Protein AF-E7GRC1-F1 (afdb_monomer_lite)

Secondary structure (DSSP, 8-state):
--------------------TT---SEEE-TTS-EEEEE-TTT-PEE-EETTEE-S-EEEEEEE--TTSTTTT-EEEEEEEHHHHHHHHTT-SSPPP--------

pLDDT: mean 83.43, std 22.07, range [35.53, 98.5]

Organism: Clostridium symbiosum (strain WAL-14163) (NCBI:txid742740)

Foldseek 3Di:
DDDDDDDDPPDPPPPPPPPDVPLPDQWDADPVRATDWGAAPPNRDIFDDDRSDGDAAKDWDWDADDPVDPCHRDTDTGMHHPVVVCVVQVPDPDHDDDDDDDDPD

Structure (mmCIF, N/CA/C/O backbone):
data_AF-E7GRC1-F1
#
_entry.id   AF-E7GRC1-F1
#
loop_
_atom_site.group_PDB
_atom_site.id
_atom_site.type_symbol
_atom_site.label_atom_id
_atom_site.label_alt_id
_atom_site.label_comp_id
_atom_site.label_asym_id
_atom_site.label_entity_id
_atom_site.label_seq_id
_atom_site.pdbx_PDB_ins_code
_atom_site.Cartn_x
_atom_site.Cartn_y
_atom_site.Cartn_z
_atom_site.occupancy
_atom_site.B_iso_or_equiv
_atom_site.auth_seq_id
_atom_site.auth_comp_id
_atom_site.auth_asym_id
_atom_site.auth_atom_id
_atom_site.pdbx_PDB_model_num
ATOM 1 N N . MET A 1 1 ? -15.226 -0.736 -47.869 1.00 41.16 1 MET A N 1
ATOM 2 C CA . MET A 1 1 ? -14.392 -1.837 -47.337 1.00 41.16 1 MET A CA 1
ATOM 3 C C . MET A 1 1 ? -13.345 -1.171 -46.461 1.00 41.16 1 MET A C 1
ATOM 5 O O . MET A 1 1 ? -12.639 -0.339 -46.998 1.00 41.16 1 MET A O 1
ATOM 9 N N . LEU A 1 2 ? -13.251 -1.309 -45.144 1.00 42.12 2 LEU A N 1
ATOM 10 C CA . LEU A 1 2 ? -13.713 -2.280 -44.148 1.00 42.12 2 LEU A CA 1
ATOM 11 C C . LEU A 1 2 ? -14.037 -1.468 -42.866 1.00 42.12 2 LEU A C 1
ATOM 13 O O 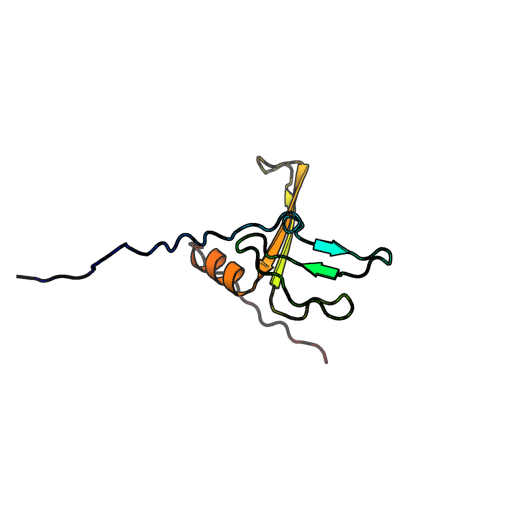. LEU A 1 2 ? -13.244 -0.625 -42.471 1.00 42.12 2 LEU A O 1
ATOM 17 N N . SER A 1 3 ? -15.294 -1.451 -42.403 1.00 35.53 3 SER A N 1
ATOM 18 C CA . SER A 1 3 ? -15.746 -2.085 -41.138 1.00 35.53 3 SER A CA 1
ATOM 19 C C . SER A 1 3 ? -14.957 -1.648 -39.890 1.00 35.53 3 SER A C 1
ATOM 21 O O . SER A 1 3 ? -13.839 -2.095 -39.685 1.00 35.53 3 SER A O 1
ATOM 23 N N . LYS A 1 4 ? -15.496 -0.704 -39.102 1.00 50.81 4 LYS A N 1
ATOM 24 C CA . LYS A 1 4 ? -16.187 -0.960 -37.813 1.00 50.81 4 LYS A CA 1
ATOM 25 C C . LYS A 1 4 ? -15.316 -1.698 -36.784 1.00 50.81 4 LYS A C 1
ATOM 27 O O . LYS A 1 4 ? -15.022 -2.859 -37.022 1.00 50.81 4 LYS A O 1
ATOM 32 N N . LEU A 1 5 ? -15.043 -1.026 -35.653 1.00 40.50 5 LEU A N 1
ATOM 33 C CA . LEU A 1 5 ? -14.792 -1.486 -34.262 1.00 40.50 5 LEU A CA 1
ATOM 34 C C . LEU A 1 5 ? -13.867 -0.418 -33.629 1.00 40.50 5 LEU A C 1
ATOM 36 O O . LEU A 1 5 ? -12.736 -0.278 -34.063 1.00 40.50 5 LEU A O 1
ATOM 40 N N . LEU A 1 6 ? -14.282 0.454 -32.708 1.00 40.97 6 LEU A N 1
ATOM 41 C CA . LEU A 1 6 ? -15.073 0.203 -31.506 1.00 40.97 6 LEU A CA 1
ATOM 42 C C . LEU A 1 6 ? -16.093 1.333 -31.229 1.00 40.97 6 LEU A C 1
ATOM 44 O O . LEU A 1 6 ? -15.781 2.507 -31.426 1.00 40.97 6 LEU A O 1
ATOM 48 N N . PRO A 1 7 ? -17.309 0.988 -30.772 1.00 40.12 7 PRO A N 1
ATOM 49 C CA . PRO A 1 7 ? -18.301 1.934 -30.275 1.00 40.12 7 PRO A CA 1
ATOM 50 C C . PRO A 1 7 ? -18.004 2.348 -28.823 1.00 40.12 7 PRO A C 1
ATOM 52 O O . PRO A 1 7 ? -17.561 1.526 -28.030 1.00 40.12 7 PRO A O 1
ATOM 55 N N . GLY A 1 8 ? -18.340 3.593 -28.479 1.00 39.22 8 GLY A N 1
ATOM 56 C CA . GLY A 1 8 ? -18.700 3.999 -27.118 1.00 39.22 8 GLY A CA 1
ATOM 57 C C . GLY A 1 8 ? -17.576 3.998 -26.081 1.00 39.22 8 GLY A C 1
ATOM 58 O O . GLY A 1 8 ? -17.450 3.066 -25.297 1.00 39.22 8 GLY A O 1
ATOM 59 N N . MET A 1 9 ? -16.875 5.128 -25.961 1.00 43.28 9 MET A N 1
ATOM 60 C CA . MET A 1 9 ? -16.220 5.523 -24.700 1.00 43.28 9 MET A CA 1
ATOM 61 C C . MET A 1 9 ? -17.231 6.134 -23.706 1.00 43.28 9 MET A C 1
ATOM 63 O O . MET A 1 9 ? -16.862 6.849 -22.778 1.00 43.28 9 MET A O 1
ATOM 67 N N . ASP A 1 10 ? -18.518 5.831 -23.879 1.00 44.34 10 ASP A N 1
ATOM 68 C CA . ASP A 1 10 ? -19.578 6.148 -22.933 1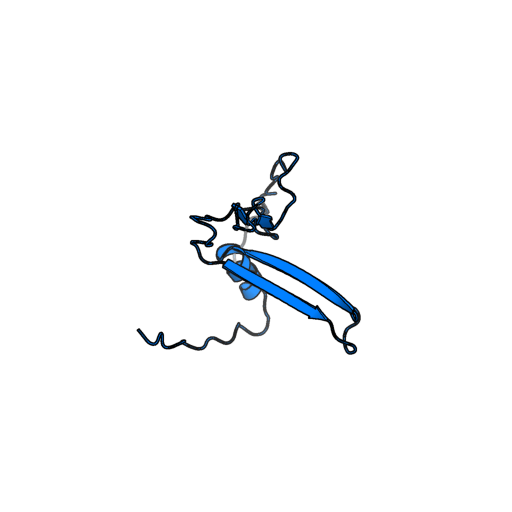.00 44.34 10 ASP A CA 1
ATOM 69 C C . ASP A 1 10 ? -19.627 5.031 -21.893 1.00 44.34 10 ASP A C 1
ATOM 71 O O . ASP A 1 10 ? -20.363 4.064 -22.063 1.00 44.34 10 ASP A O 1
ATOM 75 N N . ASN A 1 11 ? -18.769 5.114 -20.874 1.00 40.44 11 ASN A N 1
ATOM 76 C CA . ASN A 1 11 ? -18.982 4.598 -19.511 1.00 40.44 11 ASN A CA 1
ATOM 77 C C . ASN A 1 11 ? -17.674 4.662 -18.704 1.00 40.44 11 ASN A C 1
ATOM 79 O O . ASN A 1 11 ? -17.270 3.692 -18.061 1.00 40.44 11 ASN A O 1
ATOM 83 N N . LEU A 1 12 ? -17.051 5.842 -18.624 1.00 40.62 12 LEU A N 1
ATOM 84 C CA . LEU A 1 12 ? -16.412 6.194 -17.361 1.00 40.62 12 LEU A CA 1
ATOM 85 C C . LEU A 1 12 ? -17.573 6.424 -16.392 1.00 40.62 12 LEU A C 1
ATOM 87 O O . LEU A 1 12 ? -18.069 7.541 -16.264 1.00 40.62 12 LEU A O 1
ATOM 91 N N . LYS A 1 13 ? -18.103 5.338 -15.808 1.00 40.22 13 LYS A N 1
ATOM 92 C CA . LYS A 1 13 ? -19.036 5.450 -14.691 1.00 40.22 13 LYS A CA 1
ATOM 93 C C . LYS A 1 13 ? -18.297 6.275 -13.657 1.00 40.22 13 LYS A C 1
ATOM 95 O O . LYS A 1 13 ? -17.367 5.795 -13.013 1.00 40.22 13 LYS A O 1
ATOM 100 N N . THR A 1 14 ? -18.684 7.538 -13.569 1.00 36.91 14 THR A N 1
ATOM 101 C CA . THR A 1 14 ? -18.435 8.391 -12.432 1.00 36.91 14 THR A CA 1
ATOM 102 C C . THR A 1 14 ? -18.906 7.590 -11.236 1.00 36.91 14 THR A C 1
ATOM 104 O O . THR A 1 14 ? -20.101 7.452 -10.984 1.00 36.91 14 THR A O 1
ATOM 107 N N . VAL A 1 15 ? -17.959 6.981 -10.525 1.00 41.56 15 VAL A N 1
ATOM 108 C CA . VAL A 1 15 ? -18.221 6.486 -9.186 1.00 41.56 15 VAL A CA 1
ATOM 109 C C . VAL A 1 15 ? -18.363 7.751 -8.347 1.00 41.56 15 VAL A C 1
ATOM 111 O O . VAL A 1 15 ? -17.426 8.214 -7.706 1.00 41.56 15 VAL A O 1
ATOM 114 N N . THR A 1 16 ? -19.530 8.385 -8.437 1.00 45.38 16 THR A N 1
ATOM 115 C CA . THR A 1 16 ? -19.977 9.379 -7.475 1.00 45.38 16 THR A CA 1
ATOM 116 C C . THR A 1 16 ? -20.189 8.613 -6.181 1.00 45.38 16 THR A C 1
ATOM 118 O O . THR A 1 16 ? -21.264 8.072 -5.937 1.00 45.38 16 THR A O 1
ATOM 121 N N . GLN A 1 17 ? -19.128 8.468 -5.391 1.00 48.28 17 GLN A N 1
ATOM 122 C CA . GLN A 1 17 ? -19.284 8.040 -4.015 1.00 48.28 17 GLN A CA 1
ATOM 123 C C . GLN A 1 17 ? -19.691 9.268 -3.220 1.00 48.28 17 GLN A C 1
ATOM 125 O O . GLN A 1 17 ? -18.903 10.197 -3.037 1.00 48.28 17 GLN A O 1
ATOM 130 N N . ASP A 1 18 ? -20.943 9.264 -2.776 1.00 48.69 18 ASP A N 1
ATOM 131 C CA . ASP A 1 18 ? -21.427 10.103 -1.692 1.00 48.69 18 ASP A CA 1
ATOM 132 C C . ASP A 1 18 ? -20.530 9.873 -0.466 1.00 48.69 18 ASP A C 1
ATOM 134 O O . ASP A 1 18 ? -20.756 8.958 0.328 1.00 48.69 18 ASP A O 1
ATOM 138 N N . LYS A 1 19 ? -19.463 10.670 -0.334 1.00 47.66 19 LYS A N 1
ATOM 139 C CA . LYS A 1 19 ? -18.568 10.632 0.824 1.00 47.66 19 LYS A CA 1
ATOM 140 C C . LYS A 1 19 ? -19.386 10.955 2.069 1.00 47.66 19 LYS A C 1
ATOM 142 O O . LYS A 1 19 ? -19.797 12.102 2.273 1.00 47.66 19 LYS A O 1
ATOM 147 N N . LYS A 1 20 ? -19.642 9.960 2.921 1.00 47.88 20 LYS A N 1
ATOM 148 C CA . LYS A 1 20 ? -20.279 10.211 4.215 1.00 47.88 20 LYS A CA 1
ATOM 149 C C . LYS A 1 20 ? -19.293 10.983 5.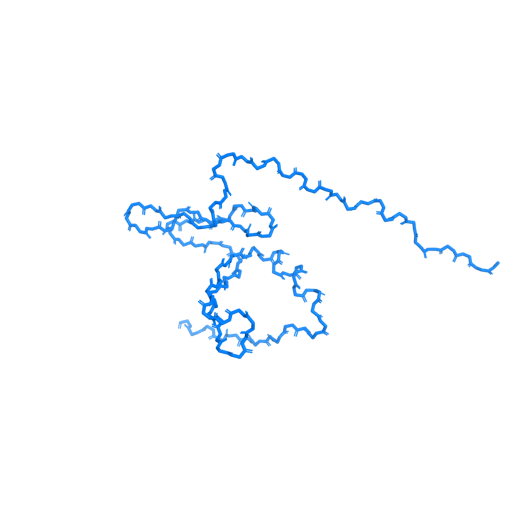085 1.00 47.88 20 LYS A C 1
ATOM 151 O O . LYS A 1 20 ? -18.127 10.619 5.221 1.00 47.88 20 LYS A O 1
ATOM 156 N N . LYS A 1 21 ? -19.782 12.065 5.689 1.00 38.81 21 LYS A N 1
ATOM 157 C CA . LYS A 1 21 ? -19.028 12.943 6.589 1.00 38.81 21 LYS A CA 1
ATOM 158 C C . LYS A 1 21 ? -18.407 12.101 7.722 1.00 38.81 21 LYS A C 1
ATOM 160 O O . LYS A 1 21 ? -19.139 11.618 8.582 1.00 38.81 21 LYS A O 1
ATOM 165 N N . GLY A 1 22 ? -17.085 11.891 7.686 1.00 50.28 22 GLY A N 1
ATOM 166 C CA . GLY A 1 22 ? -16.333 11.054 8.640 1.00 50.28 22 GLY A CA 1
ATOM 167 C C . GLY A 1 22 ? -15.580 9.852 8.042 1.00 50.28 22 GLY A C 1
ATOM 168 O O . GLY A 1 22 ? -14.878 9.167 8.781 1.00 50.28 22 GLY A O 1
ATOM 169 N N . GLU A 1 23 ? -15.691 9.595 6.734 1.00 53.72 23 GLU A N 1
ATOM 170 C CA . GLU A 1 23 ? -14.998 8.496 6.027 1.00 53.72 23 GLU A CA 1
ATOM 171 C C . GLU A 1 23 ? -13.675 8.916 5.348 1.00 53.72 23 GLU A C 1
ATOM 173 O O . GLU A 1 23 ? -13.151 8.181 4.521 1.00 53.72 23 GLU A O 1
ATOM 178 N N . ASP A 1 24 ? -13.099 10.068 5.707 1.00 62.53 24 ASP A N 1
ATOM 179 C CA . ASP A 1 24 ? -11.833 10.559 5.124 1.00 62.53 24 ASP A CA 1
ATOM 180 C C . ASP A 1 24 ? -10.574 10.040 5.856 1.00 62.53 24 ASP A C 1
ATOM 182 O O . ASP A 1 24 ? -9.456 10.467 5.575 1.00 62.53 24 ASP A O 1
ATOM 186 N N . ILE A 1 25 ? -10.737 9.129 6.820 1.00 82.94 25 ILE A N 1
ATOM 187 C CA . ILE A 1 25 ? -9.631 8.572 7.606 1.00 82.94 25 ILE A CA 1
ATOM 188 C C . ILE A 1 25 ? -9.203 7.234 6.994 1.00 82.94 25 ILE A C 1
ATOM 190 O O . ILE A 1 25 ? -9.957 6.261 7.027 1.00 82.94 25 ILE A O 1
ATOM 194 N N . MET A 1 26 ? -7.971 7.189 6.481 1.00 91.25 26 MET A N 1
ATOM 195 C CA . MET A 1 26 ? -7.343 5.987 5.919 1.00 91.25 26 MET A CA 1
ATOM 196 C C . MET A 1 26 ? -7.271 4.842 6.934 1.00 91.25 26 MET A C 1
ATOM 198 O O . MET A 1 26 ? -7.743 3.747 6.657 1.00 91.25 26 MET A O 1
ATOM 202 N N . ARG A 1 27 ? -6.705 5.085 8.123 1.00 94.75 27 ARG A N 1
ATOM 203 C CA . ARG A 1 27 ? -6.617 4.100 9.210 1.00 94.75 27 ARG A CA 1
ATOM 204 C C . ARG A 1 27 ? -7.173 4.682 10.494 1.00 94.75 27 ARG A C 1
ATOM 206 O O . ARG A 1 27 ? -6.746 5.749 10.930 1.00 94.75 27 ARG A O 1
ATOM 213 N N . LYS A 1 28 ? -8.099 3.961 11.118 1.00 94.94 28 LYS A N 1
ATOM 214 C CA . LYS A 1 28 ? -8.650 4.303 12.429 1.00 94.94 28 LYS A CA 1
ATOM 215 C C . LYS A 1 28 ? -8.170 3.289 13.455 1.00 94.94 28 LYS A C 1
ATOM 217 O O . LYS A 1 28 ? -8.219 2.087 13.205 1.00 94.94 28 LYS A O 1
ATOM 222 N N . TYR A 1 29 ? -7.757 3.784 14.613 1.00 95.50 29 TYR A N 1
ATOM 223 C CA . TYR A 1 29 ? -7.327 2.978 15.749 1.00 95.50 29 TYR A CA 1
ATOM 224 C C . TYR A 1 29 ? -8.252 3.233 16.939 1.00 95.50 29 TYR A C 1
ATOM 226 O O . TYR A 1 29 ? -8.780 4.335 17.106 1.00 95.50 29 TYR A O 1
ATOM 234 N N . LYS A 1 30 ? -8.467 2.203 17.752 1.00 94.38 30 LYS A N 1
ATOM 235 C CA . LYS A 1 30 ? -9.149 2.314 19.044 1.00 94.38 30 LYS A CA 1
ATOM 236 C C . LYS A 1 30 ? -8.213 2.952 20.072 1.00 94.38 30 LYS A C 1
ATOM 238 O O . LYS A 1 30 ? -7.002 2.995 19.875 1.00 94.38 30 LYS A O 1
ATOM 243 N N . GLU A 1 31 ? -8.762 3.372 21.208 1.00 95.19 31 GLU A N 1
ATOM 244 C CA . GLU A 1 31 ? -7.985 3.957 22.316 1.00 95.19 31 GLU A CA 1
ATOM 245 C C . GLU A 1 31 ? -6.884 3.018 22.836 1.00 95.19 31 GLU A C 1
ATOM 247 O O . GLU A 1 31 ? -5.826 3.472 23.259 1.00 95.19 31 GLU A O 1
ATOM 252 N N . ASN A 1 32 ? -7.095 1.701 22.745 1.00 94.69 32 ASN A N 1
ATOM 253 C CA . ASN A 1 32 ? -6.107 0.686 23.119 1.00 94.69 32 ASN A CA 1
ATOM 254 C C . ASN A 1 32 ? -5.032 0.426 22.039 1.00 94.69 32 ASN A C 1
ATOM 256 O O . ASN A 1 32 ? -4.278 -0.537 22.159 1.00 94.69 32 ASN A O 1
ATOM 260 N N . GLY A 1 33 ? -4.991 1.224 20.966 1.00 94.38 33 GLY A N 1
ATOM 261 C CA . GLY A 1 33 ? -4.042 1.089 19.857 1.00 94.38 33 GLY A CA 1
ATOM 262 C C . GLY A 1 33 ? -4.386 -0.000 18.835 1.00 94.38 33 GLY A C 1
ATOM 263 O O . GLY A 1 33 ? -3.671 -0.159 17.848 1.00 94.38 33 GLY A O 1
ATOM 264 N N . GLN A 1 34 ? -5.478 -0.747 19.020 1.00 96.00 34 GLN A N 1
ATOM 265 C CA . GLN A 1 34 ? -5.895 -1.780 18.073 1.00 96.00 34 GLN A CA 1
ATOM 266 C C . GLN A 1 34 ? -6.455 -1.150 16.792 1.00 96.00 34 GLN A C 1
ATOM 268 O O . GLN A 1 34 ? -7.253 -0.212 16.856 1.00 96.00 34 GLN A O 1
ATOM 273 N N . LEU A 1 35 ? -6.090 -1.698 15.630 1.00 95.88 35 LEU A N 1
ATOM 274 C CA . LEU A 1 35 ? -6.660 -1.280 14.349 1.00 95.88 35 LEU A CA 1
ATOM 275 C C . LEU A 1 35 ? -8.182 -1.518 14.339 1.00 95.88 35 LEU A C 1
ATOM 277 O O . LEU A 1 35 ? -8.657 -2.611 14.644 1.00 95.88 35 LEU A O 1
ATOM 281 N N . ASP A 1 36 ? -8.945 -0.482 14.010 1.00 95.12 36 ASP A N 1
ATOM 282 C CA . ASP A 1 36 ? -10.412 -0.499 13.980 1.00 95.12 36 ASP A CA 1
ATOM 283 C C . ASP A 1 36 ? -10.932 -0.585 12.544 1.00 95.12 36 ASP A C 1
ATOM 285 O O . ASP A 1 36 ? -11.834 -1.362 12.247 1.00 95.12 36 ASP A O 1
ATOM 289 N N . ALA A 1 37 ? -10.343 0.201 11.641 1.00 94.19 37 ALA A N 1
ATOM 290 C CA . ALA A 1 37 ? -10.739 0.251 10.241 1.00 94.19 37 ALA A CA 1
ATOM 291 C C . ALA A 1 37 ? -9.570 0.663 9.345 1.00 94.19 37 ALA A C 1
ATOM 293 O O . ALA A 1 37 ? -8.708 1.444 9.758 1.00 94.19 37 ALA A O 1
ATOM 294 N N . VAL A 1 38 ? -9.600 0.176 8.104 1.00 96.12 38 VAL A N 1
ATOM 295 C CA . VAL A 1 38 ? -8.759 0.652 7.003 1.00 96.12 38 VAL A CA 1
ATOM 296 C C . VAL A 1 38 ? -9.660 0.979 5.815 1.00 96.12 38 VAL A C 1
ATOM 298 O O . VAL A 1 38 ? -10.569 0.209 5.505 1.00 96.12 38 VAL A O 1
ATOM 301 N N . CYS A 1 39 ? -9.420 2.104 5.156 1.00 96.81 39 CYS A N 1
ATOM 302 C CA . CYS A 1 39 ? -10.117 2.537 3.951 1.00 96.81 39 CYS A CA 1
ATOM 303 C C . CYS A 1 39 ? -9.112 2.644 2.804 1.00 96.81 39 CYS A C 1
ATOM 305 O O . CYS A 1 39 ? -8.052 3.240 2.970 1.00 96.81 39 CYS A O 1
ATOM 307 N N . CYS A 1 40 ? -9.455 2.105 1.635 1.00 96.62 40 CYS A N 1
ATOM 308 C CA . CYS A 1 40 ? -8.630 2.248 0.442 1.00 96.62 40 CYS A CA 1
ATOM 309 C C . CYS A 1 40 ? -8.576 3.716 -0.009 1.00 96.62 40 CYS A C 1
ATOM 311 O O . CYS A 1 40 ? -9.615 4.326 -0.272 1.00 96.62 40 CYS A O 1
ATOM 313 N N . ASN A 1 41 ? -7.371 4.260 -0.183 1.00 97.19 41 ASN A N 1
ATOM 314 C CA . ASN A 1 41 ? -7.160 5.645 -0.609 1.00 97.19 41 ASN A CA 1
ATOM 315 C C . ASN A 1 41 ? -7.601 5.922 -2.055 1.00 97.19 41 ASN A C 1
ATOM 317 O O . ASN A 1 41 ? -7.850 7.077 -2.391 1.00 97.19 41 ASN A O 1
ATOM 321 N N . MET A 1 42 ? -7.706 4.896 -2.909 1.00 95.94 42 MET A N 1
ATOM 322 C CA . MET A 1 42 ? -8.110 5.066 -4.309 1.00 95.94 42 MET A CA 1
ATOM 323 C C . MET A 1 42 ? -9.629 4.989 -4.501 1.00 95.94 42 MET A C 1
ATOM 325 O O . MET A 1 42 ? -10.202 5.845 -5.170 1.00 95.94 42 MET A O 1
ATOM 329 N N . CYS A 1 43 ? -10.293 3.969 -3.948 1.00 95.81 43 CYS A N 1
ATOM 330 C CA . CYS A 1 43 ? -11.720 3.720 -4.196 1.00 95.81 43 CYS A CA 1
ATOM 331 C C . CYS A 1 43 ? -12.631 3.927 -2.980 1.00 95.81 43 CYS A C 1
ATOM 333 O O . CYS A 1 43 ? -13.835 3.715 -3.103 1.00 95.81 43 CYS A O 1
ATOM 335 N N . GLY A 1 44 ? -12.086 4.270 -1.808 1.00 94.75 44 GLY A N 1
ATOM 336 C CA . GLY A 1 44 ? -12.858 4.471 -0.577 1.00 94.75 44 GLY A CA 1
ATOM 337 C C . GLY A 1 44 ? -13.386 3.188 0.078 1.00 94.75 44 GLY A C 1
ATOM 338 O O . GLY A 1 44 ? -14.036 3.267 1.121 1.00 94.75 44 GLY A O 1
ATOM 339 N N . LYS A 1 45 ? -13.117 1.999 -0.488 1.00 94.62 45 LYS A N 1
ATOM 340 C CA . LYS A 1 45 ? -13.565 0.713 0.075 1.00 94.62 45 LYS A CA 1
ATOM 341 C C . LYS A 1 45 ? -13.074 0.570 1.518 1.00 94.62 45 LYS A C 1
ATOM 343 O O . LYS A 1 45 ? -11.870 0.601 1.771 1.00 94.62 45 LYS A O 1
ATOM 348 N N . LYS A 1 46 ? -14.006 0.354 2.449 1.00 95.38 46 LYS A N 1
ATOM 349 C CA . LYS A 1 46 ? -13.701 -0.088 3.816 1.00 95.38 46 LYS A CA 1
ATOM 350 C C . LYS A 1 46 ? -13.287 -1.548 3.787 1.00 95.38 46 LYS A C 1
ATOM 352 O O . LYS A 1 46 ? -14.062 -2.390 3.337 1.00 95.38 46 LYS A O 1
ATOM 357 N N . MET A 1 47 ? -12.085 -1.817 4.271 1.00 95.75 47 MET A N 1
ATOM 358 C CA . MET A 1 47 ? -11.514 -3.150 4.283 1.00 95.75 47 MET A CA 1
ATOM 359 C C . MET A 1 47 ? -11.787 -3.887 5.600 1.00 95.75 47 MET A C 1
ATOM 361 O O . MET A 1 47 ? -11.976 -3.269 6.652 1.00 95.75 47 MET A O 1
ATOM 365 N N . VAL A 1 48 ? -11.836 -5.217 5.545 1.00 96.12 48 VAL A N 1
ATOM 366 C CA . VAL A 1 48 ? -12.223 -6.088 6.658 1.00 96.12 48 VAL A CA 1
ATOM 367 C C . VAL A 1 48 ? -11.114 -6.134 7.703 1.00 96.12 48 VAL A C 1
ATOM 369 O O . VAL A 1 48 ? -10.079 -6.767 7.512 1.00 96.12 48 VAL A O 1
ATOM 372 N N . VAL A 1 49 ? -11.364 -5.523 8.860 1.00 96.62 49 VAL A N 1
ATOM 373 C CA . VAL A 1 49 ? -10.505 -5.634 10.043 1.00 96.62 49 VAL A CA 1
ATOM 374 C C . VAL A 1 49 ? -11.211 -6.483 11.096 1.00 96.62 49 VAL A C 1
ATOM 376 O O . VAL A 1 49 ? -12.328 -6.175 11.509 1.00 96.62 49 VAL A O 1
ATOM 379 N N . LYS A 1 50 ? -10.558 -7.552 11.561 1.00 96.12 50 LYS A N 1
ATOM 380 C CA . LYS A 1 50 ? -11.038 -8.392 12.667 1.00 96.12 50 LYS A CA 1
ATOM 381 C C . LYS A 1 50 ? -9.961 -8.484 13.731 1.00 96.12 50 LYS A C 1
ATOM 383 O O . LYS A 1 50 ? -8.840 -8.890 13.437 1.00 96.12 50 LYS A O 1
ATOM 388 N N . GLU A 1 51 ? -10.320 -8.125 14.962 1.00 95.19 51 GLU A N 1
ATOM 389 C CA . GLU A 1 51 ? -9.419 -8.189 16.123 1.00 95.19 51 GLU A CA 1
ATOM 390 C C . GLU A 1 51 ? -8.100 -7.425 15.902 1.00 95.19 51 GLU A C 1
ATOM 392 O O . GLU A 1 51 ? -7.050 -7.810 16.405 1.00 95.19 51 GLU A O 1
ATOM 397 N N . GLY A 1 52 ? -8.147 -6.291 15.197 1.00 95.00 52 GLY A N 1
ATOM 398 C CA . GLY A 1 52 ? -6.957 -5.474 14.936 1.00 95.00 52 GLY A CA 1
ATOM 399 C C . GLY A 1 52 ? -6.113 -5.925 13.754 1.00 95.00 52 GLY A C 1
ATOM 400 O O . GLY A 1 52 ? -5.087 -5.312 13.479 1.00 95.00 52 GLY A O 1
ATOM 401 N N . ILE A 1 53 ? -6.540 -6.973 13.053 1.00 95.56 53 ILE A N 1
ATOM 402 C CA . ILE A 1 53 ? -5.825 -7.552 11.921 1.00 95.56 53 ILE A CA 1
ATOM 403 C C . ILE A 1 53 ? -6.640 -7.298 10.656 1.00 95.56 53 ILE A C 1
ATOM 405 O O . ILE A 1 53 ? -7.843 -7.565 10.629 1.00 95.56 53 ILE A O 1
ATOM 409 N N 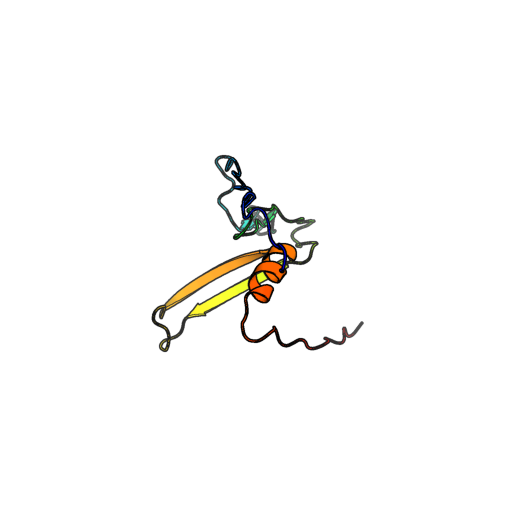. LEU A 1 54 ? -5.986 -6.793 9.612 1.00 96.06 54 LEU A N 1
ATOM 410 C CA . LEU A 1 54 ? -6.556 -6.689 8.270 1.00 96.06 54 LEU A CA 1
ATOM 411 C C . LEU A 1 54 ? -6.678 -8.102 7.672 1.00 96.06 54 LEU A C 1
ATOM 413 O O . LEU A 1 54 ? -5.699 -8.842 7.647 1.00 96.06 54 LEU A O 1
ATOM 417 N N . ARG A 1 55 ? -7.888 -8.512 7.276 1.00 96.50 55 ARG A N 1
ATOM 418 C CA . ARG A 1 55 ? -8.242 -9.895 6.889 1.00 96.50 55 ARG A CA 1
ATOM 419 C C . ARG A 1 55 ? -8.550 -10.057 5.397 1.00 96.50 55 ARG A C 1
ATOM 421 O O . ARG A 1 55 ? -9.293 -10.959 5.025 1.00 96.50 55 ARG A O 1
ATOM 428 N N . GLU A 1 56 ? -8.007 -9.193 4.554 1.00 94.94 56 GLU A N 1
ATOM 429 C CA . GLU A 1 56 ? -8.085 -9.326 3.097 1.00 94.94 56 GLU A CA 1
ATOM 430 C C . GLU A 1 56 ? -6.826 -8.754 2.436 1.00 94.94 56 GLU A C 1
ATOM 432 O O . GLU A 1 56 ? -6.036 -8.077 3.102 1.00 94.94 56 GLU A O 1
ATOM 437 N N . GLY A 1 57 ? -6.648 -9.043 1.144 1.00 94.00 57 GLY A N 1
ATOM 438 C CA . GLY A 1 57 ? -5.533 -8.543 0.345 1.00 94.00 57 GLY A CA 1
ATOM 439 C C . GLY A 1 57 ? -5.525 -7.015 0.277 1.00 94.00 57 GLY A C 1
ATOM 440 O O . GLY A 1 57 ? -6.506 -6.378 -0.125 1.00 94.00 57 GLY A O 1
ATOM 441 N N . ALA A 1 58 ? -4.409 -6.421 0.691 1.00 96.50 58 ALA A N 1
ATOM 442 C CA . ALA A 1 58 ? -4.188 -4.986 0.636 1.00 96.50 58 ALA A CA 1
ATOM 443 C C . ALA A 1 58 ? -2.695 -4.676 0.540 1.00 96.50 58 ALA A C 1
ATOM 445 O O . ALA A 1 58 ? -1.870 -5.330 1.180 1.00 96.50 58 ALA A O 1
ATOM 446 N N . ALA A 1 59 ? -2.368 -3.629 -0.207 1.00 97.19 59 ALA A N 1
ATOM 447 C CA . ALA A 1 59 ? -1.026 -3.079 -0.278 1.00 97.19 59 ALA A CA 1
ATOM 448 C C . ALA A 1 59 ? -0.946 -1.835 0.608 1.00 97.19 59 ALA A C 1
ATOM 450 O O . ALA A 1 59 ? -1.728 -0.895 0.439 1.00 97.19 59 ALA A O 1
ATOM 451 N N . ARG A 1 60 ? 0.013 -1.826 1.537 1.00 96.00 60 ARG A N 1
ATOM 452 C CA . ARG A 1 60 ? 0.340 -0.657 2.354 1.00 96.00 60 ARG A CA 1
ATOM 453 C C . ARG A 1 60 ? 1.598 -0.003 1.808 1.00 96.00 60 ARG A C 1
ATOM 455 O O . ARG A 1 60 ? 2.614 -0.671 1.637 1.00 96.00 60 ARG A O 1
ATOM 462 N N . PHE A 1 61 ? 1.533 1.301 1.591 1.00 96.38 61 PHE A N 1
ATOM 463 C CA . PHE A 1 61 ? 2.681 2.118 1.243 1.00 96.38 61 PHE A CA 1
ATOM 464 C C . PHE A 1 61 ? 3.026 3.014 2.428 1.00 96.38 61 PHE A C 1
ATOM 466 O O . PHE A 1 61 ? 2.217 3.848 2.834 1.00 96.38 61 PHE A O 1
ATOM 473 N N . ASP A 1 62 ? 4.219 2.827 2.983 1.00 96.31 62 ASP A N 1
ATOM 474 C CA . ASP A 1 62 ? 4.842 3.742 3.935 1.00 96.31 62 ASP A CA 1
ATOM 475 C C . ASP A 1 62 ? 6.228 4.063 3.395 1.00 96.31 62 ASP A C 1
ATOM 477 O O . ASP A 1 62 ? 7.148 3.249 3.493 1.00 96.31 62 ASP A O 1
ATOM 481 N N . TYR A 1 63 ? 6.368 5.229 2.780 1.00 96.88 63 TYR A N 1
ATOM 482 C CA . TYR A 1 63 ? 7.603 5.583 2.098 1.00 96.88 63 TYR A CA 1
ATOM 483 C C . TYR A 1 63 ? 8.076 6.961 2.513 1.00 96.88 63 TYR A C 1
ATOM 485 O O . TYR A 1 63 ? 7.299 7.917 2.563 1.00 96.88 63 TYR A O 1
ATOM 493 N N . VAL A 1 64 ? 9.370 7.039 2.795 1.00 97.25 64 VAL A N 1
ATOM 494 C CA . VAL A 1 64 ? 10.071 8.283 3.078 1.00 97.25 64 VAL A CA 1
ATOM 495 C C . VAL A 1 64 ? 10.801 8.673 1.808 1.00 97.25 64 VAL A C 1
ATOM 497 O O . VAL A 1 64 ? 11.663 7.933 1.336 1.00 97.25 64 VAL A O 1
ATOM 500 N N . TRP A 1 65 ? 10.439 9.823 1.257 1.00 98.00 65 TRP A N 1
ATOM 501 C CA . TRP A 1 65 ? 11.158 10.398 0.137 1.00 98.00 65 TRP A CA 1
ATOM 502 C C . TRP A 1 65 ? 12.490 10.958 0.623 1.00 98.00 65 TRP A C 1
ATOM 504 O O . TRP A 1 65 ? 12.551 11.644 1.646 1.00 98.00 65 TRP A O 1
ATOM 514 N N . ASP A 1 66 ? 13.552 10.636 -0.106 1.00 96.31 66 ASP A N 1
ATOM 515 C CA . ASP A 1 66 ? 14.900 11.069 0.230 1.00 96.31 66 ASP A CA 1
ATOM 516 C C . ASP A 1 66 ? 15.342 12.297 -0.577 1.00 96.31 66 ASP A C 1
ATOM 518 O O . ASP A 1 66 ? 14.628 12.807 -1.446 1.00 96.31 66 ASP A O 1
ATOM 522 N N . TYR A 1 67 ? 16.565 12.730 -0.279 1.00 96.44 67 TYR A N 1
ATOM 523 C CA . TYR A 1 67 ? 17.225 13.897 -0.850 1.00 96.44 67 TYR A CA 1
ATOM 524 C C . TYR A 1 67 ? 17.238 13.942 -2.384 1.00 96.44 67 TYR A C 1
ATOM 526 O O . TYR A 1 67 ? 17.294 15.023 -2.969 1.00 96.44 67 TYR A O 1
ATOM 534 N N . PHE A 1 68 ? 17.202 12.792 -3.061 1.00 97.25 68 PHE A N 1
ATOM 535 C CA . PHE A 1 68 ? 17.229 12.744 -4.522 1.00 97.25 68 PHE A CA 1
ATOM 536 C C . PHE A 1 68 ? 15.848 12.934 -5.162 1.00 97.25 68 PHE A C 1
ATOM 538 O O . PHE A 1 68 ? 15.735 12.906 -6.388 1.00 97.25 68 PHE A O 1
ATOM 545 N N . SER A 1 69 ? 14.802 13.145 -4.363 1.00 96.19 69 SER A N 1
ATOM 546 C CA . SER A 1 69 ? 13.446 13.411 -4.829 1.00 96.19 69 SER A CA 1
ATOM 547 C C . SER A 1 69 ? 13.079 14.892 -4.734 1.00 96.19 69 SER A C 1
ATOM 549 O O . SER A 1 69 ? 13.438 15.584 -3.787 1.00 96.19 69 SER A O 1
ATOM 551 N N . GLU A 1 70 ? 12.228 15.367 -5.647 1.00 97.75 70 GLU A N 1
ATOM 552 C CA . GLU A 1 70 ? 11.525 16.653 -5.482 1.00 97.75 70 GLU A CA 1
ATOM 553 C C . GLU A 1 70 ? 10.585 16.668 -4.262 1.00 97.75 70 GLU A C 1
ATOM 555 O O . GLU A 1 70 ? 10.073 17.719 -3.884 1.00 97.75 70 GLU A O 1
ATOM 560 N N . LYS A 1 71 ? 10.338 15.497 -3.664 1.00 97.12 71 LYS A N 1
ATOM 561 C CA . LYS A 1 71 ? 9.547 15.298 -2.446 1.00 97.12 71 LYS A CA 1
ATOM 562 C C . 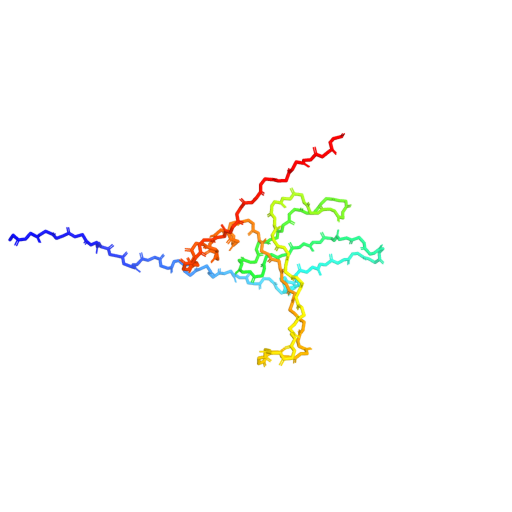LYS A 1 71 ? 10.415 15.093 -1.205 1.00 97.12 71 LYS A C 1
ATOM 564 O O . LYS A 1 71 ? 9.923 14.537 -0.230 1.00 97.12 71 LYS A O 1
ATOM 569 N N . ASP A 1 72 ? 11.694 15.471 -1.248 1.00 96.56 72 ASP A N 1
ATOM 570 C CA . ASP A 1 72 ? 12.614 15.321 -0.116 1.00 96.56 72 ASP A CA 1
ATOM 571 C C . ASP A 1 72 ? 11.988 15.797 1.206 1.00 96.56 72 ASP A C 1
ATOM 573 O O . ASP A 1 72 ? 11.396 16.877 1.298 1.00 96.56 72 ASP A O 1
ATOM 577 N N . GLY A 1 73 ? 12.101 14.952 2.231 1.00 95.56 73 GLY A N 1
ATOM 578 C CA . GLY A 1 73 ? 11.542 15.188 3.559 1.00 95.56 73 GLY A CA 1
ATOM 579 C C . GLY A 1 73 ? 10.049 14.875 3.705 1.00 95.56 73 GLY A C 1
ATOM 580 O O . GLY A 1 73 ? 9.530 14.944 4.822 1.00 95.56 73 GLY A O 1
ATOM 581 N N . GLU A 1 74 ? 9.343 14.502 2.634 1.00 98.25 74 GLU A N 1
ATOM 582 C CA . GLU A 1 74 ? 7.961 14.032 2.720 1.00 98.25 74 GLU A CA 1
ATOM 583 C C . GLU A 1 74 ? 7.891 12.548 3.106 1.00 98.25 74 GLU A C 1
ATOM 585 O O . GLU A 1 74 ? 8.660 11.706 2.638 1.00 98.25 74 GLU A O 1
ATOM 590 N N . VAL A 1 75 ? 6.885 12.205 3.912 1.00 97.50 75 VAL A N 1
ATOM 591 C CA . VAL A 1 75 ? 6.509 10.814 4.184 1.00 97.50 75 VAL A CA 1
ATOM 592 C C . VAL A 1 75 ? 5.111 10.579 3.642 1.00 97.50 75 VAL A C 1
ATOM 594 O O . VAL A 1 75 ? 4.172 11.303 3.979 1.00 97.50 75 VAL A O 1
ATOM 597 N N . HIS A 1 76 ? 4.967 9.588 2.768 1.00 96.81 76 HIS A N 1
ATOM 598 C CA . HIS A 1 76 ? 3.693 9.240 2.148 1.00 96.81 76 HIS A CA 1
ATOM 599 C C . HIS A 1 76 ? 3.155 7.950 2.757 1.00 96.81 76 HIS A C 1
ATOM 601 O O . HIS A 1 76 ? 3.859 6.942 2.819 1.00 96.81 76 HIS A O 1
ATOM 607 N N . HIS A 1 77 ? 1.887 7.996 3.167 1.00 96.62 77 HIS A N 1
ATOM 608 C CA . HIS A 1 77 ? 1.156 6.859 3.716 1.00 96.62 77 HIS A CA 1
ATOM 609 C C . HIS A 1 77 ? -0.155 6.667 2.957 1.00 96.62 77 HIS A C 1
ATOM 611 O O . HIS A 1 77 ? -0.978 7.587 2.911 1.00 96.62 77 HIS A O 1
ATOM 617 N N . PHE A 1 78 ? -0.364 5.485 2.381 1.00 97.00 78 PHE A N 1
ATOM 618 C CA . PHE A 1 78 ? -1.653 5.098 1.807 1.00 97.00 78 PHE A CA 1
ATOM 619 C C . PHE A 1 78 ? -1.851 3.579 1.802 1.00 97.00 78 PHE A C 1
ATOM 621 O O . PHE A 1 78 ? -0.891 2.811 1.778 1.00 97.00 78 PHE A O 1
ATOM 628 N N . ASP A 1 79 ? -3.110 3.152 1.789 1.00 97.31 79 ASP A N 1
ATOM 629 C CA . ASP A 1 79 ? -3.516 1.762 1.622 1.00 97.31 79 ASP A CA 1
ATOM 630 C C . ASP A 1 79 ? -4.352 1.588 0.350 1.00 97.31 79 ASP A C 1
ATOM 632 O O . ASP A 1 79 ? -5.266 2.368 0.057 1.00 97.31 79 ASP A O 1
ATOM 636 N N . LEU A 1 80 ? -4.086 0.519 -0.394 1.00 98.00 80 LEU A N 1
ATOM 637 C CA . LEU A 1 80 ? -4.887 0.089 -1.536 1.00 98.00 80 LEU A CA 1
ATOM 638 C C . LEU A 1 80 ? -5.493 -1.281 -1.250 1.00 98.00 80 LEU A C 1
ATOM 640 O O . LEU A 1 80 ? -4.792 -2.180 -0.792 1.00 98.00 80 LEU A O 1
ATOM 644 N N . CYS A 1 81 ? -6.781 -1.461 -1.549 1.00 97.69 81 CYS A N 1
ATOM 645 C CA . CYS A 1 81 ? -7.323 -2.813 -1.655 1.00 97.69 81 CYS A CA 1
ATOM 646 C C . CYS A 1 81 ? -6.711 -3.518 -2.873 1.00 97.69 81 CYS A C 1
ATOM 648 O O . CYS A 1 81 ? -6.294 -2.841 -3.816 1.00 97.69 81 CYS A O 1
ATOM 650 N N . GLU A 1 82 ? -6.716 -4.850 -2.877 1.00 98.25 82 GLU A N 1
ATOM 651 C CA . GLU A 1 82 ? -6.158 -5.678 -3.959 1.00 98.25 82 GLU A CA 1
ATOM 652 C C . GLU A 1 82 ? -6.605 -5.224 -5.363 1.00 98.25 82 GLU A C 1
ATOM 654 O O . GLU A 1 82 ? -5.772 -4.872 -6.187 1.00 98.25 82 GLU A O 1
ATOM 659 N N . GLU A 1 83 ? -7.909 -5.027 -5.589 1.00 98.19 83 GLU A N 1
ATOM 660 C CA . GLU A 1 83 ? -8.433 -4.540 -6.881 1.00 98.19 83 GLU A CA 1
ATOM 661 C C . GLU A 1 83 ? -7.846 -3.185 -7.331 1.00 98.19 83 GLU A C 1
ATOM 663 O O . GLU A 1 83 ? -7.690 -2.915 -8.522 1.00 98.19 83 GLU A O 1
ATOM 668 N N . CYS A 1 84 ? -7.556 -2.284 -6.388 1.00 98.31 84 CYS A N 1
ATOM 669 C CA . CYS A 1 84 ? -6.969 -0.980 -6.695 1.00 98.31 84 CYS A CA 1
ATOM 670 C C . CYS A 1 84 ? -5.460 -1.063 -6.897 1.00 98.31 84 CYS A C 1
ATOM 672 O O . CYS A 1 84 ? -4.922 -0.277 -7.675 1.00 98.31 84 CYS A O 1
ATOM 674 N N . TYR A 1 85 ? -4.796 -1.998 -6.219 1.00 98.38 85 TYR A N 1
ATOM 675 C CA . TYR A 1 85 ? -3.414 -2.343 -6.509 1.00 98.38 85 TYR A CA 1
ATOM 676 C C . TYR A 1 85 ? -3.298 -2.888 -7.938 1.00 98.38 85 TYR A C 1
ATOM 678 O O . TYR A 1 85 ? -2.545 -2.317 -8.720 1.00 98.38 85 TYR A O 1
ATOM 686 N N . ASP A 1 86 ? -4.125 -3.866 -8.318 1.00 98.12 86 ASP A N 1
ATOM 687 C CA . ASP A 1 86 ? -4.129 -4.457 -9.664 1.00 98.12 86 ASP A CA 1
ATOM 688 C C . ASP A 1 86 ? -4.382 -3.407 -10.748 1.00 98.12 86 ASP A C 1
ATOM 690 O O . ASP A 1 86 ? -3.701 -3.361 -11.769 1.00 98.12 86 ASP A O 1
ATOM 694 N N . ARG A 1 87 ? -5.341 -2.503 -10.515 1.00 98.12 87 ARG A N 1
ATOM 695 C CA . ARG A 1 87 ? -5.602 -1.382 -11.426 1.00 98.12 87 ARG A CA 1
ATOM 696 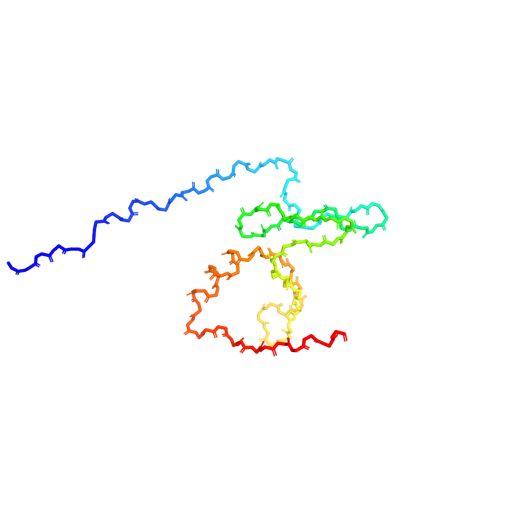C C . ARG A 1 87 ? -4.420 -0.429 -11.552 1.00 98.12 87 ARG A C 1
ATOM 698 O O . ARG A 1 87 ? -4.207 0.105 -12.629 1.00 98.12 87 ARG A O 1
ATOM 705 N N . MET A 1 88 ? -3.708 -0.154 -10.462 1.00 97.94 88 MET A N 1
ATOM 706 C CA . MET A 1 88 ? -2.549 0.737 -10.482 1.00 97.94 88 MET A CA 1
ATOM 707 C C . MET A 1 88 ? -1.387 0.099 -11.245 1.00 97.94 88 MET A C 1
ATOM 709 O O . MET A 1 88 ? -0.770 0.756 -12.078 1.00 97.94 88 MET A O 1
ATOM 713 N N . THR A 1 89 ? -1.095 -1.171 -10.967 1.00 98.06 89 THR A N 1
ATOM 714 C CA . THR A 1 89 ? 0.039 -1.889 -11.559 1.00 98.06 89 THR A CA 1
ATOM 715 C C . THR A 1 89 ? -0.213 -2.284 -13.011 1.00 98.06 89 THR A C 1
ATOM 717 O O . THR A 1 89 ? 0.739 -2.369 -13.783 1.00 98.06 89 THR A O 1
ATOM 720 N N . ALA A 1 90 ? -1.476 -2.432 -13.425 1.00 97.94 90 ALA A N 1
ATOM 721 C CA . ALA A 1 90 ? -1.852 -2.619 -14.827 1.00 97.94 90 ALA A CA 1
ATOM 722 C C . ALA A 1 90 ? -1.449 -1.441 -15.733 1.00 97.94 90 ALA A C 1
ATOM 724 O O . ALA A 1 90 ? -1.256 -1.633 -16.931 1.00 97.94 90 ALA A O 1
ATOM 725 N N . GLU A 1 91 ? -1.302 -0.236 -15.173 1.00 97.81 91 GLU A N 1
ATOM 726 C CA . GLU A 1 91 ? -0.866 0.959 -15.909 1.00 97.81 91 GLU A CA 1
ATOM 727 C C . GLU A 1 91 ? 0.668 1.084 -15.981 1.00 97.81 91 GLU A C 1
ATOM 729 O O . GLU A 1 91 ? 1.195 2.028 -16.576 1.00 97.81 91 GLU A O 1
ATOM 734 N N . PHE A 1 92 ? 1.422 0.170 -15.361 1.00 98.00 92 PHE A N 1
ATOM 735 C CA . PHE A 1 92 ? 2.879 0.240 -15.379 1.00 98.00 92 PHE A CA 1
ATOM 736 C C . PHE A 1 92 ? 3.430 -0.176 -16.746 1.00 98.00 92 PHE A C 1
ATOM 738 O O . PHE A 1 92 ? 3.050 -1.191 -17.322 1.00 98.00 92 PHE A O 1
ATOM 745 N N . CYS A 1 93 ? 4.399 0.593 -17.249 1.00 98.50 93 CYS A N 1
ATOM 746 C CA . CYS A 1 93 ? 5.119 0.250 -18.479 1.00 98.50 93 CYS A CA 1
ATOM 747 C C . CYS A 1 93 ? 5.955 -1.033 -18.314 1.00 98.50 93 CYS A C 1
ATOM 749 O O . CYS A 1 93 ? 6.077 -1.833 -19.240 1.00 98.50 93 CYS A O 1
ATOM 751 N N . ILE A 1 94 ? 6.520 -1.225 -17.119 1.00 97.81 94 ILE A N 1
ATOM 752 C CA . ILE A 1 94 ? 7.248 -2.429 -16.717 1.00 97.81 94 ILE A CA 1
ATOM 753 C C . ILE A 1 94 ? 6.393 -3.119 -15.648 1.00 97.81 94 ILE A C 1
ATOM 755 O O . ILE A 1 94 ? 6.055 -2.462 -14.662 1.00 97.81 94 ILE A O 1
ATOM 759 N N . PRO A 1 95 ? 6.020 -4.399 -15.827 1.00 97.56 95 PRO A N 1
ATOM 760 C CA . PRO A 1 95 ? 5.187 -5.109 -14.864 1.00 97.56 95 PRO A CA 1
ATOM 761 C C . PRO A 1 95 ? 5.882 -5.229 -13.506 1.00 97.56 95 PRO A C 1
ATOM 763 O O . PRO A 1 95 ? 7.106 -5.132 -13.406 1.00 97.56 95 PRO A O 1
ATOM 766 N N . VAL A 1 96 ? 5.087 -5.465 -12.461 1.00 97.44 96 VAL A N 1
ATOM 767 C CA . VAL A 1 96 ? 5.627 -5.788 -11.138 1.00 97.44 96 VAL A CA 1
ATOM 768 C C . VAL A 1 96 ? 6.474 -7.056 -11.212 1.00 97.44 96 VAL A C 1
ATOM 770 O O . VAL A 1 96 ? 6.087 -8.028 -11.861 1.00 97.44 96 VAL A O 1
ATOM 773 N N . ASP A 1 97 ? 7.633 -7.022 -10.560 1.00 97.50 97 ASP A N 1
ATOM 774 C CA . ASP A 1 97 ? 8.462 -8.208 -10.376 1.00 97.50 97 ASP A CA 1
ATOM 775 C C . ASP A 1 97 ? 7.841 -9.089 -9.285 1.00 97.50 97 ASP A C 1
ATOM 777 O O . ASP A 1 97 ? 7.391 -8.574 -8.256 1.00 97.50 97 ASP A O 1
ATOM 781 N N . VAL A 1 98 ? 7.752 -10.397 -9.529 1.00 95.69 98 VAL A N 1
ATOM 782 C CA . VAL A 1 98 ? 7.011 -11.336 -8.673 1.00 95.69 98 VAL A CA 1
ATOM 783 C C . VAL A 1 98 ? 7.935 -12.460 -8.233 1.00 95.69 98 VAL A C 1
ATOM 785 O O . VAL A 1 98 ? 8.375 -13.272 -9.044 1.00 95.69 98 VAL A O 1
ATOM 788 N N . GLU A 1 99 ? 8.164 -12.540 -6.925 1.00 95.06 99 GLU A N 1
ATOM 789 C CA . GLU A 1 99 ? 8.906 -13.619 -6.279 1.00 95.06 99 GLU A CA 1
ATOM 790 C C . GLU A 1 99 ? 7.972 -14.409 -5.352 1.00 95.06 99 GLU A C 1
ATOM 792 O O . GLU A 1 99 ? 7.201 -13.831 -4.583 1.00 95.06 99 GLU A O 1
ATOM 797 N N . GLU A 1 100 ? 8.030 -15.742 -5.410 1.00 91.94 100 GLU A N 1
ATOM 798 C CA . GLU A 1 100 ? 7.301 -16.593 -4.466 1.00 91.94 100 GLU A CA 1
ATOM 799 C C . GLU A 1 100 ? 8.020 -16.612 -3.113 1.00 91.94 100 GLU A C 1
ATOM 801 O O . GLU A 1 100 ? 9.180 -17.016 -3.006 1.00 91.94 100 GLU A O 1
ATOM 806 N N . GLN A 1 101 ? 7.315 -16.221 -2.053 1.00 87.25 101 GLN A N 1
ATOM 807 C CA . GLN A 1 101 ? 7.822 -16.346 -0.693 1.00 87.25 101 GLN A CA 1
ATOM 808 C C . GLN A 1 101 ? 7.452 -17.722 -0.127 1.00 87.25 101 GLN A C 1
ATOM 810 O O . GLN A 1 101 ? 6.277 -18.044 0.038 1.00 87.25 101 GLN A O 1
ATOM 815 N N . ILE A 1 102 ? 8.459 -18.532 0.208 1.00 86.50 102 ILE A N 1
ATOM 816 C CA . ILE A 1 102 ? 8.245 -19.800 0.913 1.00 86.50 102 ILE A CA 1
ATOM 817 C C . ILE A 1 102 ? 7.862 -19.474 2.361 1.00 86.50 102 ILE A C 1
ATOM 819 O O . ILE A 1 102 ? 8.695 -19.001 3.138 1.00 86.50 102 ILE A O 1
ATOM 823 N N . GLU A 1 103 ? 6.612 -19.730 2.741 1.00 80.00 103 GLU A N 1
ATOM 824 C CA . GLU A 1 103 ? 6.218 -19.723 4.150 1.00 80.00 103 GLU A CA 1
ATOM 825 C C . GLU A 1 103 ? 6.914 -20.889 4.869 1.00 80.00 103 GLU A C 1
ATOM 827 O O . GLU A 1 103 ? 6.672 -22.061 4.574 1.00 80.00 103 GLU A O 1
ATOM 832 N N . LEU A 1 104 ? 7.801 -20.581 5.821 1.00 71.06 104 LEU A N 1
ATOM 833 C CA . LEU A 1 104 ? 8.239 -21.561 6.813 1.00 71.06 104 LEU A CA 1
ATOM 834 C C . LEU A 1 104 ? 7.070 -21.778 7.784 1.00 71.06 104 LEU A C 1
ATOM 836 O O . LEU A 1 104 ? 6.818 -20.924 8.635 1.00 71.06 104 LEU A O 1
ATOM 840 N N . LEU A 1 105 ? 6.346 -22.886 7.599 1.00 62.12 105 LEU A N 1
ATOM 841 C CA . LEU A 1 105 ? 5.307 -23.373 8.515 1.00 62.12 105 LEU A CA 1
ATOM 842 C C . LEU A 1 105 ? 5.897 -23.858 9.845 1.00 62.12 105 LEU A C 1
ATOM 844 O O . LEU A 1 105 ? 6.945 -24.546 9.813 1.00 62.12 105 LEU A O 1
#

Radius of gyration: 19.03 Å; chains: 1; bounding box: 39×40×70 Å

Sequence (105 aa):
MLSKLLPGMDNLKTVTQDKKKGEDIMRKYKENGQLDAVCCNMCGKKMVVKEGILREGAARFDYVWDYFSEKDGEVHHFDLCEECYDRMTAEFCIPVDVEEQIELL

=== Feature glossary ===
Annotated list of the representations used here:

Nearest PDB structures. The Foldseek neighbor list gives the closest experimentally determined structures in the PDB, ranked by structural alignment. TM-score near 1 means near-identical fold; near 0.3 means only rough topology match. This is how one finds what a novel AlphaFold prediction most resembles in the solved-structure universe.

Foldseek 3Di. Foldseek's 3Di representation compresses backbone geometry into a per-residue letter drawn from a learned twenty-state alphabet. It captures the tertiary interaction pattern around each residue — which residues are packed against it in space, regardless of where they are in sequence.

Radius of gyration, Cα contacts, bounding box. Radius of gyration (Rg) is the root-mean-square distance of Cα atoms from their centroid — a single number for overall size and compactness. A globular domain of N residues has Rg ≈ 2.2·N^0.38 Å; an extended or disordered chain has a much larger Rg. The Cα contact count is the number of residue pairs whose Cα atoms are within 8 Å and are more than four positions apart in sequence — a standard proxy for tertiary packing density. The bounding box is the smallest axis-aligned box enclosing all Cα atoms.

InterPro / GO / CATH / organism. The annotation block draws on four external resources. InterPro: which protein families and domains the sequence belongs to. GO: standardized terms for what the protein does, what process it participates in, and where in the cell it acts. CATH: which structural fold it has in the CATH hierarchy. Organism: the species of origin.

mmCIF coordinates. The mmCIF block holds the 3D Cartesian coordinates of each backbone atom (N, Cα, C, O) in ångströms. mmCIF is the PDB's canonical archive format — a tagged-loop text representation of the atomic model.

pLDDT. pLDDT is the predicted lDDT-Cα score: AlphaFold's confidence that the local environment of each residue (all inter-atomic distances within 15 Å) is correctly placed. It is a per-residue number between 0 and 100, with higher meaning more reliable.

Backbone torsions (φ/ψ). φ (phi) and ψ (psi) are the two rotatable backbone dihedrals per residue: φ is the C(i-1)–N–Cα–C torsion, ψ is the N–Cα–C–N(i+1) torsion, both in degrees on (−180°, 180°]. α-helical residues cluster near (−60°, −45°); β-strand residues near (−120°, +130°). A Ramachandran plot is simply a scatter of (φ, ψ) for every residue.

B-factor. For experimental (PDB) structures, the B-factor (temperature factor) quantifies the positional spread of each atom in the crystal — a combination of thermal vibration and static disorder — in units of Å². High B-factors mark flexible loops or poorly resolved regions; low B-factors mark the rigid, well-ordered core.

Secondary structure (3-state, P-SEA). SS3 is a coarse helix/strand/coil call (letters a/b/c) made by the P-SEA algorithm from inter-Cα distances and dihedrals. It is less detailed than DSSP but needs only Cα positions.

Predicted aligned error. Predicted aligned error is AlphaFold's pairwise confidence. Unlike pLDDT (per-residue), PAE is per-residue-pair and captures whether two parts of the structure are correctly placed relative to each other. Units are ångströms of expected positional error.

Solvent-accessible surface area. Solvent-accessible surface area (SASA) is the area in Å² traced out by the centre of a 1.4 Å probe sphere (a water molecule) rolled over the protein's van der Waals surface (Shrake–Rupley / Lee–Richards construction). Buried residues have near-zero SASA; fully exposed residues can exceed 200 Å². The total SASA scales roughly with the number of surface residues.

Secondary structure (8-state, DSSP). The SS8 string is DSSP's per-residue secondary-structure call. α-helix (H) means an i→i+4 H-bond ladder; β-strand (E) means the residue participates in a β-sheet; 3₁₀ (G) and π (I) are tighter and wider helices; T/S are turns/bends; '-' is loop.

Rendered structure images. Structure images are PyMOL renders from six orthogonal camera directions. Cartoon representation draws helices as coils and strands as arrows; sticks shows the backbone as bonds; surface shows the solvent-excluded envelope. Rainbow coloring maps sequence position to hue (blue→red, N→C); chain coloring assigns a distinct color per polypeptide.

Sequence. The amino-acid sequence is the protein's primary structure: the linear order of residues from the N-terminus to the C-terminus, written in one-letter code. Everything else here — the 3D coordinates, the secondary structure, the domain annotations — is ultimately a consequence of this string.

Contact-map, Ramachandran, and PAE plots. Three diagnostic plots accompany the record. The Cα contact map visualizes the tertiary structure as a 2D adjacency matrix (8 Å cutoff, sequence-local contacts suppressed). The Ramachandran plot shows the distribution of backbone (φ, ψ) torsions, with points in the α and β basins reflecting secondary structure content. The PAE plot shows AlphaFold's inter-residue confidence as a color matrix.